Pro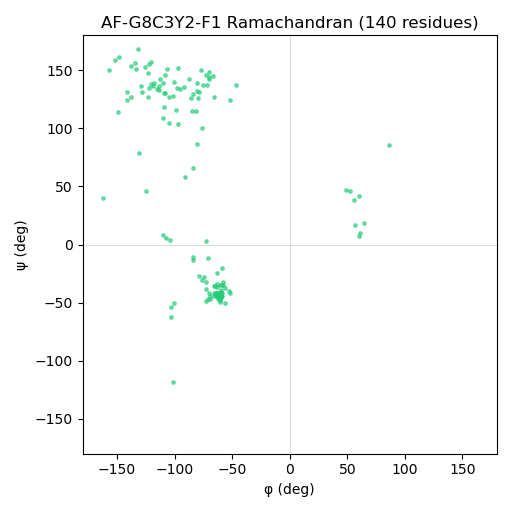tein AF-G8C3Y2-F1 (afdb_monomer)

Radius of gyration: 18.45 Å; Cα contacts (8 Å, |Δi|>4): 216; chains: 1; bounding box: 42×30×57 Å

Mean predicted aligned error: 7.84 Å

Foldseek 3Di:
DDDDDPDDFPWFQDWQPPVPLQWDFDDKDKWFWPDDPVVVVCSNVSVWDQPPWFWDDDPLWIWIPDTSNDIITTHDDSVVSVVLVCCCVPVVWTKGWTTWHDDPNTIMIMITRTDGDPVSVVVVVVVVVVVVVVVVVVVVVD

Organism: NCBI:txid1116213

Solvent-accessible surface area (backbone atoms only — not comparable to full-atom values): 8177 Å² total; per-residue (Å²): 140,88,81,88,82,81,71,80,63,87,39,78,71,52,64,26,63,78,58,47,66,45,34,46,76,77,47,78,46,75,27,39,57,63,68,60,74,76,56,51,56,41,56,74,69,59,75,64,57,52,76,76,34,38,48,47,79,56,96,90,39,43,32,40,34,50,52,78,91,41,76,32,48,48,48,66,56,71,70,57,46,52,52,53,52,49,46,30,67,76,71,65,38,45,45,35,57,42,43,33,29,36,53,95,95,38,61,32,36,31,37,29,40,26,41,82,34,72,63,50,55,53,52,52,52,52,52,50,54,56,50,52,54,53,49,53,60,57,61,80,75,111

InterPro domains:
  IPR000037 SsrA-binding protein [PF01668] (14-135)
  IPR000037 SsrA-binding protein [PTHR30308] (13-135)
  IPR023620 Small protein B [G3DSA:2.40.280.10] (10-119)
  IPR023620 Small protein B [SSF74982] (11-122)

Nearest PDB structures (foldseek):
  2ob7-assembly1_B  TM=9.632E-01  e=8.580E-09  Thermus thermophilus
  7ljp-assembly2_B  TM=9.524E-01  e=1.203E-08  Thermotoga maritima MSB8
  1p6v-assembly2_C  TM=9.194E-01  e=3.510E-08  Aquifex aeolicus
  7ljp-assembly3_C  TM=8.460E-01  e=2.503E-08  Thermotoga maritima MSB8
  5zey-assembly1_C  TM=8.490E-01  e=1.799E-07  Mycolicibacterium smegmatis MC2 155

Secondary structure (DSSP, 8-state):
------PPPSEEEEE-HHHHTTEEEEEEEEEEE---HHHHHHHHTT----TT-EEEEETTEEEEESSSSS-EEEE--HHHHHHHHHHHHHH--EEEEEEEEEETTEEEEEEEEEEE-HHHHHHHHHHHHHHHHHHHHHHTT-

Sequence (142 aa):
MNLSNVRVPEWFIQGNKRKLYKYSIHHSYVAGLALPPLAAGKILKKSLSLNNGYVNSTDQELFLNNFLDKKLKLLLNRREINQIIELSKREKYVILPGNVFLKNRRIKVEIHLCKYNKNSDKEKQKYRRSKEKRKACNEDFS

Structure (mmCIF, N/CA/C/O backbone):
data_AF-G8C3Y2-F1
#
_entry.id   AF-G8C3Y2-F1
#
loop_
_atom_site.group_PDB
_atom_site.id
_atom_site.type_symbol
_atom_site.label_atom_id
_atom_site.label_alt_id
_atom_site.label_comp_id
_atom_site.label_asym_id
_atom_site.label_entity_id
_atom_site.label_seq_id
_atom_site.pdbx_PDB_ins_code
_atom_site.Cartn_x
_atom_site.Cartn_y
_atom_site.Cartn_z
_atom_site.occupancy
_atom_site.B_iso_or_equiv
_atom_site.auth_seq_id
_atom_site.auth_comp_id
_atom_site.auth_asym_id
_atom_site.auth_atom_id
_atom_site.pdbx_PDB_model_num
ATOM 1 N N . MET A 1 1 ? -14.192 -14.963 5.803 1.00 35.47 1 MET A N 1
ATOM 2 C CA . MET A 1 1 ? -12.859 -15.273 6.364 1.00 35.47 1 MET A CA 1
ATOM 3 C C . MET A 1 1 ? -11.915 -15.542 5.203 1.00 35.47 1 MET A C 1
ATOM 5 O O . MET A 1 1 ? -12.088 -16.552 4.550 1.00 35.47 1 MET A O 1
ATOM 9 N N . ASN A 1 2 ? -10.987 -14.631 4.902 1.00 29.00 2 ASN A N 1
ATOM 10 C CA . ASN A 1 2 ? -9.930 -14.846 3.905 1.00 29.00 2 ASN A CA 1
ATOM 11 C C . ASN A 1 2 ? -8.594 -14.458 4.543 1.00 29.00 2 ASN A C 1
ATOM 13 O O . ASN A 1 2 ? -8.079 -13.360 4.356 1.00 29.00 2 ASN A O 1
ATOM 17 N N . LEU A 1 3 ? -8.076 -15.361 5.369 1.00 47.03 3 LEU A N 1
ATOM 18 C CA . LEU A 1 3 ? -6.670 -15.393 5.744 1.00 47.03 3 LEU A CA 1
ATOM 19 C C . LEU A 1 3 ? -6.022 -16.487 4.892 1.00 47.03 3 LEU A C 1
ATOM 21 O O . LEU A 1 3 ? -6.617 -17.543 4.711 1.00 47.03 3 LEU A O 1
ATOM 25 N N . SER A 1 4 ? -4.807 -16.214 4.411 1.00 43.19 4 SER A N 1
ATOM 26 C CA . SER A 1 4 ? -3.914 -17.077 3.616 1.00 43.19 4 SER A CA 1
ATOM 27 C C . SER A 1 4 ? -4.102 -17.085 2.087 1.00 43.19 4 SER A C 1
ATOM 29 O O . SER A 1 4 ? -4.721 -17.967 1.514 1.00 43.19 4 SER A O 1
ATOM 31 N N . ASN A 1 5 ? -3.456 -16.133 1.398 1.00 39.84 5 ASN A N 1
ATOM 32 C CA . ASN A 1 5 ? -2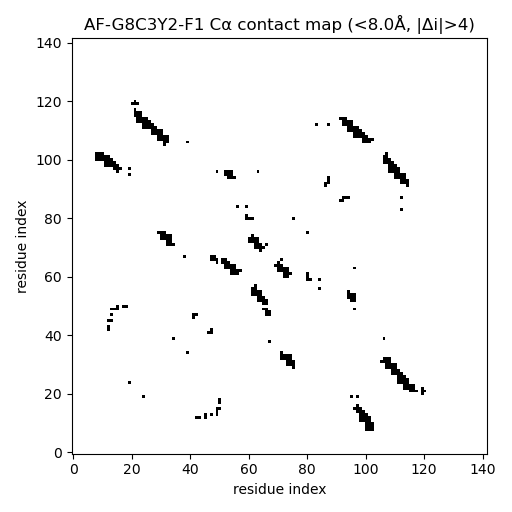.505 -16.496 0.329 1.00 39.84 5 ASN A CA 1
ATOM 33 C C . ASN A 1 5 ? -1.543 -15.350 -0.047 1.00 39.84 5 ASN A C 1
ATOM 35 O O . ASN A 1 5 ? -1.242 -15.126 -1.222 1.00 39.84 5 ASN A O 1
ATOM 39 N N . VAL A 1 6 ? -1.039 -14.590 0.930 1.00 50.44 6 VAL A N 1
ATOM 40 C CA . VAL A 1 6 ? 0.111 -13.717 0.656 1.00 50.44 6 VAL A CA 1
ATOM 41 C C . VAL A 1 6 ? 1.347 -14.607 0.723 1.00 50.44 6 VAL A C 1
ATOM 43 O O . VAL A 1 6 ? 1.942 -14.775 1.783 1.00 50.44 6 VAL A O 1
ATOM 46 N N . ARG A 1 7 ? 1.693 -15.257 -0.399 1.00 52.00 7 ARG A N 1
ATOM 47 C CA . ARG A 1 7 ? 3.001 -15.916 -0.530 1.00 52.00 7 ARG A CA 1
ATOM 48 C C . ARG A 1 7 ? 4.066 -14.883 -0.171 1.00 52.00 7 ARG A C 1
ATOM 50 O O . ARG A 1 7 ? 4.083 -13.805 -0.769 1.00 52.00 7 ARG A O 1
ATOM 57 N N . VAL A 1 8 ? 4.916 -15.219 0.795 1.00 52.12 8 VAL A N 1
ATOM 58 C CA . VAL A 1 8 ? 6.091 -14.425 1.164 1.00 52.12 8 VAL A CA 1
ATOM 59 C C . VAL A 1 8 ? 6.871 -14.012 -0.093 1.00 52.12 8 VAL A C 1
ATOM 61 O O . VAL A 1 8 ? 7.003 -14.815 -1.022 1.00 52.12 8 VAL A O 1
ATOM 64 N N . PRO A 1 9 ? 7.334 -12.757 -0.182 1.00 60.50 9 PRO A N 1
ATOM 65 C CA . PRO A 1 9 ? 8.020 -12.283 -1.374 1.00 60.50 9 PRO A CA 1
ATOM 66 C C . PRO A 1 9 ? 9.433 -12.867 -1.495 1.00 60.50 9 PRO A C 1
ATOM 68 O O . PRO A 1 9 ? 10.125 -13.012 -0.493 1.00 60.50 9 PRO A O 1
ATOM 71 N N . GLU A 1 10 ? 9.882 -13.119 -2.730 1.00 67.88 10 GLU A N 1
ATOM 72 C CA . GLU A 1 10 ? 11.239 -13.610 -3.042 1.00 67.88 10 GLU A CA 1
ATOM 73 C C . GLU A 1 10 ? 12.338 -12.675 -2.517 1.00 67.88 10 GLU A C 1
ATOM 75 O O . GLU A 1 10 ? 13.415 -13.129 -2.143 1.00 67.88 10 GLU A O 1
ATOM 80 N N . TRP A 1 11 ? 12.074 -11.363 -2.469 1.00 80.44 11 TRP A N 1
ATOM 81 C CA . TRP A 1 11 ? 13.006 -10.389 -1.908 1.00 80.44 11 TRP A CA 1
ATOM 82 C C . TRP A 1 11 ? 12.276 -9.193 -1.289 1.00 80.44 11 TRP A C 1
ATOM 84 O O . TRP A 1 11 ? 11.649 -8.386 -1.985 1.00 80.44 11 TRP A O 1
ATOM 94 N N . PHE A 1 12 ? 12.383 -9.045 0.032 1.00 85.69 12 PHE A N 1
ATOM 95 C CA . PHE A 1 12 ? 11.847 -7.904 0.776 1.00 85.69 12 PHE A CA 1
ATOM 96 C C . PHE A 1 12 ? 12.786 -6.691 0.690 1.00 85.69 12 PHE A C 1
ATOM 98 O O . PHE A 1 12 ? 13.991 -6.806 0.915 1.00 85.69 12 PHE A O 1
ATOM 105 N N . ILE A 1 13 ? 12.235 -5.510 0.386 1.00 85.88 13 ILE A N 1
ATOM 106 C CA . ILE A 1 13 ? 13.022 -4.277 0.240 1.00 85.88 13 ILE A CA 1
ATOM 107 C C . ILE A 1 13 ? 12.858 -3.395 1.477 1.00 85.88 13 ILE A C 1
ATOM 109 O O . ILE A 1 13 ? 13.836 -3.132 2.173 1.00 85.88 13 ILE A O 1
ATOM 113 N N . GLN A 1 14 ? 11.630 -2.941 1.741 1.00 86.31 14 GLN A N 1
ATOM 114 C CA . GLN A 1 14 ? 11.313 -1.990 2.806 1.00 86.31 14 GLN A CA 1
ATOM 115 C C . GLN A 1 14 ? 9.836 -2.118 3.195 1.00 86.31 14 GLN A C 1
ATOM 117 O O . GLN A 1 14 ? 8.999 -2.431 2.354 1.00 86.31 14 GLN A O 1
ATOM 122 N N . GLY A 1 15 ? 9.491 -1.834 4.453 1.00 84.19 15 GLY A N 1
ATOM 123 C CA . GLY A 1 15 ? 8.105 -1.879 4.927 1.00 84.19 15 GLY A CA 1
ATOM 124 C C . GLY A 1 15 ? 7.747 -0.712 5.838 1.00 84.19 15 GLY A C 1
ATOM 125 O O . GLY A 1 15 ? 8.606 -0.141 6.515 1.00 84.19 15 GLY A O 1
ATOM 126 N N . ASN A 1 16 ? 6.462 -0.360 5.870 1.00 82.75 16 ASN A N 1
ATOM 127 C CA . ASN A 1 16 ? 5.933 0.762 6.645 1.00 82.75 16 ASN A CA 1
ATOM 128 C C . ASN A 1 16 ? 5.477 0.362 8.059 1.00 82.75 16 ASN A C 1
ATOM 130 O O . ASN A 1 16 ? 4.321 0.548 8.440 1.00 82.75 16 ASN A O 1
ATOM 134 N N . LYS A 1 17 ? 6.383 -0.198 8.867 1.00 74.19 17 LYS A N 1
ATOM 135 C CA . LYS A 1 17 ? 6.017 -0.739 10.190 1.00 74.19 17 LYS A CA 1
ATOM 136 C C . LYS A 1 17 ? 5.410 0.338 11.105 1.00 74.19 17 LYS A C 1
ATOM 138 O O . LYS A 1 17 ? 4.363 0.129 11.703 1.00 74.19 17 LYS A O 1
ATOM 143 N N . ARG A 1 18 ? 6.016 1.533 11.161 1.00 75.38 18 ARG A N 1
ATOM 144 C CA . ARG A 1 18 ? 5.649 2.606 12.109 1.00 75.38 18 ARG A CA 1
ATOM 145 C C . ARG A 1 18 ? 4.212 3.105 11.971 1.00 75.38 18 ARG A C 1
ATOM 147 O O . ARG A 1 18 ? 3.539 3.256 12.992 1.00 75.38 18 ARG A O 1
ATOM 154 N N . LYS A 1 19 ? 3.758 3.403 10.747 1.00 74.00 19 LYS A N 1
ATOM 155 C CA . LYS A 1 19 ? 2.379 3.862 10.532 1.00 74.00 19 LYS A CA 1
ATOM 156 C C . LYS A 1 19 ? 1.395 2.733 10.789 1.00 74.00 19 LYS A C 1
ATOM 158 O O . LYS A 1 19 ? 0.422 2.972 11.491 1.00 74.00 19 LYS A O 1
ATOM 163 N N . LEU A 1 20 ? 1.673 1.524 10.299 1.00 78.19 20 LEU A N 1
ATOM 164 C CA . LEU A 1 20 ? 0.746 0.396 10.403 1.00 78.19 20 LEU A CA 1
ATOM 165 C C . LEU A 1 20 ? 0.384 0.044 11.850 1.00 78.19 20 LEU A C 1
ATOM 167 O O . LEU A 1 20 ? -0.777 -0.232 12.105 1.00 78.19 20 LEU A O 1
ATOM 171 N N . TYR A 1 21 ? 1.295 0.179 12.821 1.00 80.38 21 TYR A N 1
ATOM 172 C CA . TYR A 1 21 ? 0.965 -0.063 14.239 1.00 80.38 21 TYR A CA 1
ATOM 173 C C . TYR A 1 21 ? -0.158 0.823 14.805 1.00 80.38 21 TYR A C 1
ATOM 175 O O . TYR A 1 21 ? -0.703 0.508 15.857 1.00 80.38 21 TYR A O 1
ATOM 183 N N . LYS A 1 22 ? -0.465 1.969 14.182 1.00 82.81 22 LYS A N 1
ATOM 184 C CA . LYS A 1 22 ? -1.553 2.861 14.625 1.00 82.81 22 LYS A CA 1
ATOM 185 C C . LYS A 1 22 ? -2.925 2.448 14.086 1.00 82.81 22 LYS A C 1
ATOM 187 O O . LYS A 1 22 ? -3.941 2.978 14.532 1.00 82.81 22 LYS A O 1
ATOM 192 N N . TYR A 1 23 ? -2.965 1.556 13.103 1.00 87.94 23 TYR A N 1
ATOM 193 C CA . TYR A 1 23 ? -4.181 1.209 12.384 1.00 87.94 23 TYR A CA 1
ATOM 194 C C . TYR A 1 23 ? -4.448 -0.293 12.472 1.00 87.94 23 TYR A C 1
ATOM 196 O O . TYR A 1 23 ? -3.526 -1.102 12.504 1.00 87.94 23 TYR A O 1
ATOM 204 N N . SER A 1 24 ? -5.721 -0.675 12.487 1.00 88.88 24 SER A N 1
ATOM 205 C CA . SER A 1 24 ? -6.125 -2.050 12.219 1.00 88.88 24 SER A CA 1
ATOM 206 C C . SER A 1 24 ? -6.228 -2.257 10.709 1.00 88.88 24 SER A C 1
ATOM 208 O O . SER A 1 24 ? -6.855 -1.465 10.002 1.00 88.88 24 SER A O 1
ATOM 210 N N . ILE A 1 25 ? -5.590 -3.317 10.216 1.00 90.00 25 ILE A N 1
ATOM 211 C CA . ILE A 1 25 ? -5.632 -3.712 8.806 1.00 90.00 25 ILE A CA 1
ATOM 212 C C . ILE A 1 25 ? -6.874 -4.578 8.596 1.00 90.00 25 ILE A C 1
ATOM 214 O O . ILE A 1 25 ? -7.058 -5.565 9.304 1.00 90.00 25 ILE A O 1
ATOM 218 N N . HIS A 1 26 ? -7.714 -4.211 7.630 1.00 90.69 26 HIS A N 1
ATOM 219 C CA . HIS A 1 26 ? -8.919 -4.965 7.287 1.00 90.69 26 HIS A CA 1
ATOM 220 C C . HIS A 1 26 ? -8.716 -5.833 6.039 1.00 90.69 26 HIS A C 1
ATOM 222 O O . HIS A 1 26 ? -8.970 -7.032 6.074 1.00 90.69 26 HIS A O 1
ATOM 228 N N . HIS A 1 27 ? -8.202 -5.236 4.960 1.00 90.00 27 HIS A N 1
ATOM 229 C CA . HIS A 1 27 ? -7.894 -5.930 3.709 1.00 90.00 27 HIS A CA 1
ATOM 230 C C . HIS A 1 27 ? -6.508 -5.543 3.202 1.00 90.00 27 HIS A C 1
ATOM 232 O O . HIS A 1 27 ? -6.055 -4.416 3.421 1.00 90.00 27 HIS A O 1
ATOM 238 N N . SER A 1 28 ? -5.872 -6.469 2.488 1.00 91.75 28 SER A N 1
ATOM 239 C CA . SER A 1 28 ? -4.543 -6.302 1.902 1.00 91.75 28 SER A CA 1
ATOM 240 C C . SER A 1 28 ? -4.581 -6.667 0.423 1.00 91.75 28 SER A C 1
ATOM 242 O O . SER A 1 28 ? -5.077 -7.732 0.066 1.00 91.75 28 SER A O 1
ATOM 244 N N . TYR A 1 29 ? -4.024 -5.803 -0.419 1.00 93.50 29 TYR A N 1
ATOM 245 C CA . TYR A 1 29 ? -3.945 -5.978 -1.868 1.00 93.50 29 TYR A CA 1
ATOM 246 C C . TYR A 1 29 ? -2.499 -5.840 -2.334 1.00 93.50 29 TYR A C 1
ATOM 248 O O . TYR A 1 29 ? -1.707 -5.133 -1.713 1.00 93.50 29 TYR A O 1
ATOM 256 N N . VAL A 1 30 ? -2.153 -6.486 -3.446 1.00 92.56 30 VAL A N 1
ATOM 257 C CA . VAL A 1 30 ? -0.827 -6.367 -4.061 1.00 92.56 30 VAL A CA 1
ATOM 258 C C . VAL A 1 30 ? -0.948 -5.580 -5.354 1.00 92.56 30 VAL A C 1
ATOM 260 O O . VAL A 1 30 ? -1.579 -6.034 -6.303 1.00 92.56 30 VAL A O 1
ATOM 263 N N . ALA A 1 31 ? -0.279 -4.435 -5.413 1.00 93.56 31 ALA A N 1
ATOM 264 C CA . ALA A 1 31 ? -0.239 -3.584 -6.589 1.00 93.56 31 ALA A CA 1
ATOM 265 C C . ALA A 1 31 ? 1.134 -3.616 -7.264 1.00 93.56 31 ALA A C 1
ATOM 267 O O . ALA A 1 31 ? 2.181 -3.695 -6.611 1.00 93.56 31 ALA A O 1
ATOM 268 N N . GLY A 1 32 ? 1.137 -3.512 -8.591 1.00 93.56 32 GLY A N 1
ATOM 269 C CA . GLY A 1 32 ? 2.329 -3.125 -9.337 1.00 93.56 32 GLY A CA 1
ATOM 270 C C . GLY A 1 32 ? 2.567 -1.619 -9.231 1.00 93.56 32 GLY A C 1
ATOM 271 O O . GLY A 1 32 ? 1.618 -0.845 -9.119 1.00 93.56 32 GLY A O 1
ATOM 272 N N . LEU A 1 33 ? 3.827 -1.195 -9.291 1.00 91.88 33 LEU A N 1
ATOM 273 C CA . LEU A 1 33 ? 4.176 0.221 -9.392 1.00 91.88 33 LEU A CA 1
ATOM 274 C C . LEU A 1 33 ? 4.535 0.568 -10.837 1.00 91.88 33 LEU A C 1
ATOM 276 O O . LEU A 1 33 ? 5.407 -0.068 -11.431 1.00 91.88 33 LEU A O 1
ATOM 280 N N . ALA A 1 34 ? 3.903 1.605 -11.384 1.00 91.62 34 ALA A N 1
ATOM 281 C CA . ALA A 1 34 ? 4.350 2.218 -12.628 1.00 91.62 34 ALA A CA 1
ATOM 282 C C . ALA A 1 34 ? 5.589 3.077 -12.332 1.00 91.62 34 ALA A C 1
ATOM 284 O O . ALA A 1 34 ? 5.479 4.179 -11.791 1.00 91.62 34 ALA A O 1
ATOM 285 N N . LEU A 1 35 ? 6.776 2.541 -12.626 1.00 87.56 35 LEU A N 1
ATOM 286 C CA . LEU A 1 35 ? 8.055 3.173 -12.302 1.00 87.56 35 LEU A CA 1
ATOM 287 C C . LEU A 1 35 ? 8.815 3.581 -13.565 1.00 87.56 35 LEU A C 1
ATOM 289 O O . LEU A 1 35 ? 8.960 2.759 -14.471 1.00 87.56 35 LEU A O 1
ATOM 293 N N . PRO A 1 36 ? 9.400 4.789 -13.597 1.00 83.94 36 PRO A N 1
ATOM 294 C CA . PRO A 1 36 ? 10.459 5.088 -14.546 1.00 83.94 36 PRO A CA 1
ATOM 295 C C . PRO A 1 36 ? 11.745 4.320 -14.166 1.00 83.94 36 PRO A C 1
ATOM 297 O O . PRO A 1 36 ? 12.015 4.145 -12.970 1.00 83.94 36 PRO A O 1
ATOM 300 N N . PRO A 1 37 ? 12.588 3.913 -15.136 1.00 79.69 37 PRO A N 1
ATOM 301 C CA . PRO A 1 37 ? 13.791 3.109 -14.879 1.00 79.69 37 PRO A CA 1
ATOM 302 C C . PRO A 1 37 ? 14.734 3.695 -13.815 1.00 79.69 37 PRO A C 1
ATOM 304 O O . PRO A 1 37 ? 15.212 2.979 -12.937 1.00 79.69 37 PRO A O 1
ATOM 307 N N . LEU A 1 38 ? 14.933 5.018 -13.818 1.00 81.62 38 LEU A N 1
ATOM 308 C CA . LEU A 1 38 ? 15.790 5.705 -12.846 1.00 81.62 38 LEU A CA 1
ATOM 309 C C . LEU A 1 38 ? 15.279 5.571 -11.397 1.00 81.62 38 LEU A C 1
ATOM 311 O O . LEU A 1 38 ? 16.069 5.466 -10.457 1.00 81.62 38 LEU A O 1
ATOM 315 N N . ALA A 1 39 ? 13.956 5.539 -11.200 1.00 84.12 39 ALA A N 1
ATOM 316 C CA . ALA A 1 39 ? 13.360 5.359 -9.878 1.00 84.12 39 ALA A CA 1
ATOM 317 C C . ALA A 1 39 ? 13.521 3.920 -9.366 1.00 84.12 39 ALA A C 1
ATOM 319 O O . ALA A 1 39 ? 13.702 3.722 -8.165 1.00 84.12 39 ALA A O 1
ATOM 320 N N . ALA A 1 40 ? 13.522 2.922 -10.257 1.00 84.62 40 ALA A N 1
ATOM 321 C CA . ALA A 1 40 ? 13.740 1.528 -9.874 1.00 84.62 40 ALA A CA 1
ATOM 322 C C . ALA A 1 40 ? 15.122 1.327 -9.227 1.00 84.62 40 ALA A C 1
ATOM 324 O O . ALA A 1 40 ? 15.226 0.682 -8.183 1.00 84.62 40 ALA A O 1
ATOM 325 N N . GLY A 1 41 ? 16.165 1.965 -9.772 1.00 84.19 41 GLY A N 1
ATOM 326 C CA . GLY A 1 41 ? 17.508 1.941 -9.184 1.00 84.19 41 GLY A CA 1
ATOM 327 C C . GLY A 1 41 ? 17.565 2.517 -7.762 1.00 84.19 41 GLY A C 1
ATOM 328 O O . GLY A 1 41 ? 18.238 1.952 -6.900 1.00 84.19 41 GLY A O 1
ATOM 329 N N . LYS A 1 42 ? 16.818 3.596 -7.476 1.00 84.62 42 LYS A N 1
ATOM 330 C CA . LYS A 1 42 ? 16.732 4.183 -6.122 1.00 84.62 42 LYS A CA 1
ATOM 331 C C . LYS A 1 42 ? 16.104 3.222 -5.108 1.00 84.62 42 LYS A C 1
ATOM 333 O O . LYS A 1 42 ? 16.616 3.092 -3.998 1.00 84.62 42 LYS A O 1
ATOM 338 N N . ILE A 1 43 ? 15.028 2.530 -5.496 1.00 85.75 43 ILE A N 1
ATOM 339 C CA . ILE A 1 43 ? 14.339 1.556 -4.632 1.00 85.75 43 ILE A CA 1
ATOM 340 C C . ILE A 1 43 ? 15.265 0.378 -4.309 1.00 85.75 43 ILE A C 1
ATOM 342 O O . ILE A 1 43 ? 15.355 -0.032 -3.153 1.00 85.75 43 ILE A O 1
ATOM 346 N N . LEU A 1 44 ? 15.990 -0.136 -5.308 1.00 82.62 44 LEU A N 1
ATOM 347 C CA . LEU A 1 44 ? 16.924 -1.252 -5.122 1.00 82.62 44 LEU A CA 1
ATOM 348 C C . LEU A 1 44 ? 18.096 -0.886 -4.201 1.00 82.62 44 LEU A C 1
ATOM 350 O O . LEU A 1 44 ? 18.500 -1.703 -3.378 1.00 82.62 44 LEU A O 1
ATOM 354 N N . LYS A 1 45 ? 18.578 0.361 -4.262 1.00 84.19 45 LYS A N 1
ATOM 355 C CA . LYS A 1 45 ? 19.588 0.901 -3.335 1.00 84.19 45 LYS A CA 1
ATOM 356 C C . LYS A 1 45 ? 19.051 1.175 -1.916 1.00 84.19 45 LYS A C 1
ATOM 358 O O . LYS A 1 45 ? 19.790 1.698 -1.090 1.00 84.19 45 LYS A O 1
ATOM 363 N N . LYS A 1 46 ? 17.781 0.851 -1.621 1.00 73.62 46 LYS A N 1
ATOM 364 C CA . LYS A 1 46 ? 17.106 1.016 -0.313 1.00 73.62 46 LYS A CA 1
ATOM 365 C C . LYS A 1 46 ? 17.102 2.443 0.265 1.00 73.62 46 LYS A C 1
ATOM 367 O O . LYS A 1 46 ? 16.794 2.625 1.439 1.00 73.62 46 LYS A O 1
ATOM 372 N N . SER A 1 47 ? 17.368 3.471 -0.540 1.00 71.56 47 SER A N 1
ATOM 373 C CA . SER A 1 47 ? 17.319 4.874 -0.099 1.00 71.56 47 SER A CA 1
ATOM 374 C C . SER A 1 47 ? 15.885 5.412 -0.171 1.00 71.56 47 SER A C 1
ATOM 376 O O . SER A 1 47 ? 15.547 6.228 -1.027 1.00 71.56 47 SER A O 1
ATOM 378 N N . LEU A 1 48 ? 14.990 4.857 0.653 1.00 74.75 48 LEU A N 1
ATOM 379 C CA . LEU A 1 48 ? 13.551 5.074 0.522 1.00 74.75 48 LEU A CA 1
ATOM 380 C C . LEU A 1 48 ? 12.850 5.211 1.872 1.00 74.75 48 LEU A C 1
ATOM 382 O O . LEU A 1 48 ? 12.984 4.359 2.749 1.00 74.75 48 LEU A O 1
ATOM 386 N N . SER A 1 49 ? 12.020 6.245 2.000 1.00 75.81 49 SER A N 1
ATOM 387 C CA . SER A 1 49 ? 11.217 6.493 3.197 1.00 75.81 49 SER A CA 1
ATOM 388 C C . SER A 1 49 ? 9.733 6.245 2.932 1.00 75.81 49 SER A C 1
ATOM 390 O O . SER A 1 49 ? 9.062 7.036 2.286 1.00 75.81 49 SER A O 1
ATOM 392 N N . LEU A 1 50 ? 9.185 5.166 3.501 1.00 75.50 50 LEU A N 1
ATOM 393 C CA . LEU A 1 50 ? 7.746 4.849 3.444 1.00 75.50 50 LEU A CA 1
ATOM 394 C C . LEU A 1 50 ? 6.910 5.554 4.521 1.00 75.50 50 LEU A C 1
ATOM 396 O O . LEU A 1 50 ? 5.679 5.518 4.478 1.00 75.50 50 LEU A O 1
ATOM 400 N N . ASN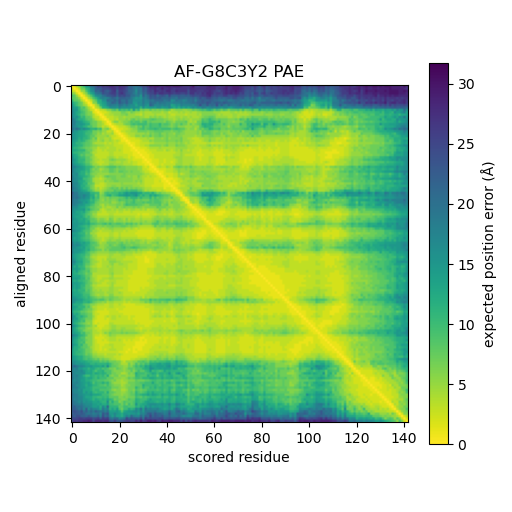 A 1 51 ? 7.567 6.184 5.499 1.00 77.38 51 ASN A N 1
ATOM 401 C CA . ASN A 1 51 ? 6.916 6.653 6.720 1.00 77.38 51 ASN A CA 1
ATOM 402 C C . ASN A 1 51 ? 5.774 7.630 6.451 1.00 77.38 51 ASN A C 1
ATOM 404 O O . ASN A 1 51 ? 4.779 7.576 7.160 1.00 77.38 51 ASN A O 1
ATOM 408 N N . ASN A 1 52 ? 5.866 8.478 5.425 1.00 83.44 52 ASN A N 1
ATOM 409 C CA . ASN A 1 52 ? 4.853 9.495 5.145 1.00 83.44 52 ASN A CA 1
ATOM 410 C C . ASN A 1 52 ? 3.996 9.176 3.911 1.00 83.44 52 ASN A C 1
ATOM 412 O O . ASN A 1 52 ? 3.100 9.954 3.592 1.00 83.44 52 ASN A O 1
ATOM 416 N N . GLY A 1 53 ? 4.176 8.000 3.304 1.00 87.44 53 GLY A N 1
ATOM 417 C CA . GLY A 1 53 ? 3.401 7.564 2.146 1.00 87.44 53 GLY A CA 1
ATOM 418 C C . GLY A 1 53 ? 1.924 7.331 2.465 1.00 87.44 53 GLY A C 1
ATOM 419 O O . GLY A 1 53 ? 1.575 6.897 3.571 1.00 87.44 53 GLY A O 1
ATOM 420 N N . TYR A 1 54 ? 1.064 7.643 1.500 1.00 90.75 54 TYR A N 1
ATOM 421 C CA . TYR A 1 54 ? -0.377 7.381 1.523 1.00 90.75 54 TYR A CA 1
ATOM 422 C C . TYR A 1 54 ? -0.892 7.209 0.093 1.00 90.75 54 TYR A C 1
ATOM 424 O O . TYR A 1 54 ? -0.240 7.647 -0.858 1.00 90.75 54 TYR A O 1
ATOM 432 N N . VAL A 1 55 ? -2.038 6.547 -0.057 1.00 93.25 55 VAL A N 1
ATOM 433 C CA . VAL A 1 55 ? -2.640 6.293 -1.368 1.00 93.25 55 VAL A CA 1
ATOM 434 C C . VAL A 1 55 ? -3.893 7.140 -1.532 1.00 93.25 55 VAL A C 1
ATOM 436 O O . VAL A 1 55 ? -4.763 7.136 -0.664 1.00 93.25 55 VAL A O 1
ATOM 439 N N . ASN A 1 56 ? -3.984 7.835 -2.663 1.00 92.75 56 ASN A N 1
ATOM 440 C CA . ASN A 1 56 ? -5.164 8.591 -3.064 1.00 92.75 56 ASN A CA 1
ATOM 441 C C . ASN A 1 56 ? -5.906 7.884 -4.190 1.00 92.75 56 ASN A C 1
ATOM 443 O O . ASN A 1 56 ? -5.287 7.209 -5.013 1.00 92.75 56 ASN A O 1
ATOM 447 N N . SER A 1 57 ? -7.220 8.103 -4.240 1.00 92.50 57 SER A N 1
ATOM 448 C CA . SER A 1 57 ? -8.047 7.738 -5.385 1.00 92.50 57 SER A CA 1
ATOM 449 C C . SER A 1 57 ? -8.414 8.984 -6.190 1.00 92.50 57 SER A C 1
ATOM 451 O O . SER A 1 57 ? -8.920 9.957 -5.632 1.00 92.50 57 SER A O 1
ATOM 453 N N . THR A 1 58 ? -8.138 8.960 -7.491 1.00 90.94 58 THR A N 1
ATOM 454 C CA . THR A 1 58 ? -8.498 10.015 -8.452 1.00 90.94 58 THR A CA 1
ATOM 455 C C . THR A 1 58 ? -8.998 9.322 -9.713 1.00 90.94 58 THR A C 1
ATOM 457 O O . THR A 1 58 ? -8.316 8.432 -10.203 1.00 90.94 58 THR A O 1
ATOM 460 N N . ASP A 1 59 ? -10.191 9.672 -10.198 1.00 86.75 59 ASP A N 1
ATOM 461 C CA . ASP A 1 59 ? -10.753 9.191 -11.474 1.00 86.75 59 ASP A CA 1
ATOM 462 C C . ASP A 1 59 ? -10.686 7.670 -11.695 1.00 86.75 59 ASP A C 1
ATOM 464 O O . ASP A 1 59 ? -10.297 7.188 -12.751 1.00 86.75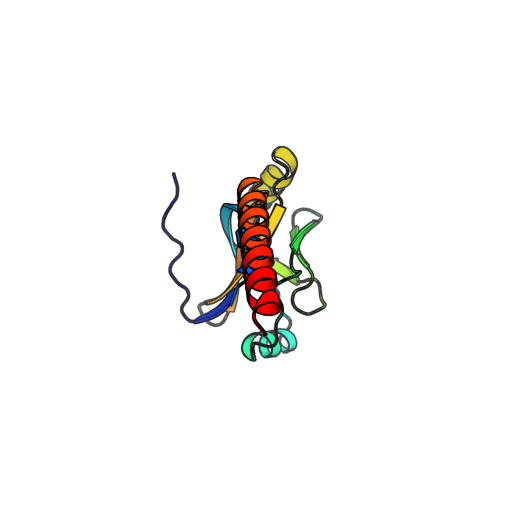 59 ASP A O 1
ATOM 468 N N . GLN A 1 60 ? -11.087 6.891 -10.682 1.00 88.69 60 GLN A N 1
ATOM 469 C CA . GLN A 1 60 ? -11.030 5.416 -10.691 1.00 88.69 60 GLN A CA 1
ATOM 470 C C . GLN A 1 60 ? -9.614 4.827 -10.765 1.00 88.69 60 GLN A C 1
ATOM 472 O O . GLN A 1 60 ? -9.443 3.648 -11.065 1.00 88.69 60 GLN A O 1
ATOM 477 N N . GLU A 1 61 ? -8.595 5.612 -10.438 1.00 92.94 61 GLU A N 1
ATOM 478 C CA . GLU A 1 61 ? -7.209 5.175 -10.358 1.00 92.94 61 GLU A CA 1
ATOM 479 C C . GLU A 1 61 ? -6.654 5.394 -8.954 1.00 92.94 61 GLU A C 1
ATOM 481 O O . GLU A 1 61 ? -7.147 6.222 -8.181 1.00 92.94 61 GLU A O 1
ATOM 486 N N . LEU A 1 62 ? -5.610 4.637 -8.614 1.00 94.12 62 LEU A N 1
ATOM 487 C CA . LEU A 1 62 ? -4.927 4.754 -7.333 1.00 94.12 62 LEU A CA 1
ATOM 488 C C . LEU A 1 62 ? -3.508 5.278 -7.531 1.00 94.12 62 LEU A C 1
ATOM 490 O O . LEU A 1 62 ? -2.743 4.770 -8.354 1.00 94.12 62 LEU A O 1
ATOM 494 N N . PHE A 1 63 ? -3.146 6.266 -6.719 1.00 94.31 63 PHE A N 1
ATOM 495 C CA . PHE A 1 63 ? -1.836 6.900 -6.744 1.00 94.31 63 PHE A CA 1
ATOM 496 C C . PHE A 1 63 ? -1.168 6.809 -5.381 1.00 94.31 63 PHE A C 1
ATOM 498 O O . PHE A 1 63 ? -1.732 7.225 -4.371 1.00 94.31 63 PHE A O 1
ATOM 505 N N . LEU A 1 64 ? 0.057 6.294 -5.359 1.00 92.50 64 LEU A N 1
ATOM 506 C CA . LEU A 1 64 ? 0.925 6.302 -4.195 1.00 92.50 64 LEU A CA 1
ATOM 507 C C . LEU A 1 64 ? 1.683 7.629 -4.134 1.00 92.50 64 LEU A C 1
ATOM 509 O O . LEU A 1 64 ? 2.524 7.920 -4.987 1.00 92.50 64 LEU A O 1
ATOM 513 N N . ASN A 1 65 ? 1.405 8.412 -3.099 1.00 91.06 65 ASN A N 1
ATOM 514 C CA . ASN A 1 65 ? 2.057 9.690 -2.854 1.00 91.06 65 ASN A CA 1
ATOM 515 C C . ASN A 1 65 ? 3.205 9.538 -1.858 1.00 91.06 65 ASN A C 1
ATOM 517 O O . ASN A 1 65 ? 3.157 8.698 -0.957 1.00 91.06 65 ASN A O 1
ATOM 521 N N . ASN A 1 66 ? 4.197 10.424 -1.988 1.00 85.81 66 ASN A N 1
ATOM 522 C CA . ASN A 1 66 ? 5.291 10.591 -1.032 1.00 85.81 66 ASN A CA 1
ATOM 523 C C . ASN A 1 66 ? 6.144 9.322 -0.831 1.00 85.81 66 ASN A C 1
ATOM 525 O O . ASN A 1 66 ? 6.478 8.953 0.294 1.00 85.81 66 ASN A O 1
ATOM 529 N N . PHE A 1 67 ? 6.433 8.625 -1.937 1.00 81.56 67 PHE A N 1
ATOM 530 C CA . PHE A 1 67 ? 7.275 7.427 -1.956 1.00 81.56 67 PHE A CA 1
ATOM 531 C C . PHE A 1 67 ? 8.683 7.725 -2.497 1.00 81.56 67 PHE A C 1
ATOM 533 O O . PHE A 1 67 ? 9.649 7.476 -1.793 1.00 81.56 67 PHE A O 1
ATOM 540 N N . LEU A 1 68 ? 8.810 8.317 -3.694 1.00 78.50 68 LEU A N 1
ATOM 541 C CA . LEU A 1 68 ? 10.089 8.779 -4.283 1.00 78.50 68 LEU A CA 1
ATOM 542 C C . LEU A 1 68 ? 10.032 10.263 -4.669 1.00 78.50 68 LEU A C 1
ATOM 544 O O . LEU A 1 68 ? 10.334 10.617 -5.809 1.00 78.50 68 LEU A O 1
ATOM 548 N N . ASP A 1 69 ? 9.522 11.108 -3.772 1.00 79.56 69 ASP A N 1
ATOM 549 C CA . ASP A 1 69 ? 9.292 12.549 -4.011 1.00 79.56 69 ASP A CA 1
ATOM 550 C C . ASP A 1 69 ? 8.319 12.850 -5.171 1.00 79.56 69 ASP A C 1
ATOM 552 O O . ASP A 1 69 ? 8.112 13.992 -5.572 1.00 79.56 69 ASP A O 1
ATOM 556 N N . LYS A 1 70 ? 7.689 11.804 -5.716 1.00 82.75 70 LYS A N 1
ATOM 557 C CA . LYS A 1 70 ? 6.748 11.837 -6.835 1.00 82.75 70 LYS A CA 1
ATOM 558 C C . LYS A 1 70 ? 5.528 10.982 -6.525 1.00 82.75 70 LYS A C 1
ATOM 560 O O . LYS A 1 70 ? 5.590 10.048 -5.719 1.00 82.75 70 LYS A O 1
ATOM 565 N N . LYS A 1 71 ? 4.424 11.306 -7.198 1.00 88.12 71 LYS A N 1
ATOM 566 C CA . LYS A 1 71 ? 3.217 10.477 -7.230 1.00 88.12 71 LYS A CA 1
ATOM 567 C C . LYS A 1 71 ? 3.435 9.338 -8.223 1.00 88.12 71 LYS A C 1
ATOM 569 O O . LYS A 1 71 ? 3.883 9.584 -9.340 1.00 88.12 71 LYS A O 1
ATOM 574 N N . LEU A 1 72 ? 3.136 8.108 -7.822 1.00 91.06 72 LEU A N 1
ATOM 575 C CA . LEU A 1 72 ? 3.256 6.928 -8.678 1.00 91.06 72 LEU A CA 1
ATOM 576 C C . LEU A 1 72 ? 1.900 6.271 -8.861 1.00 91.06 72 LEU A C 1
ATOM 578 O O . LEU A 1 72 ? 1.168 6.077 -7.894 1.00 91.06 72 LEU A O 1
ATOM 582 N N . LYS A 1 73 ? 1.590 5.881 -10.093 1.00 93.25 73 LYS A N 1
ATOM 583 C CA . LYS A 1 73 ? 0.367 5.141 -10.392 1.00 93.25 73 LYS A CA 1
ATOM 584 C C . LYS A 1 73 ? 0.495 3.688 -9.938 1.00 93.25 73 LYS A C 1
ATOM 586 O O . LYS A 1 73 ? 1.532 3.047 -10.144 1.00 93.25 73 LYS A O 1
ATOM 591 N N . LEU A 1 74 ? -0.567 3.184 -9.324 1.00 94.44 74 LEU A N 1
ATOM 592 C CA . LEU A 1 74 ? -0.691 1.799 -8.892 1.00 94.44 74 LEU A CA 1
ATOM 593 C C . LEU A 1 74 ? -1.433 0.990 -9.953 1.00 94.44 74 LEU A C 1
ATOM 595 O O . LEU A 1 74 ? -2.462 1.411 -10.476 1.00 94.44 74 LEU A O 1
ATOM 599 N N . LEU A 1 75 ? -0.890 -0.182 -10.261 1.00 94.31 75 LEU A N 1
ATOM 600 C CA . LEU A 1 75 ? -1.420 -1.105 -11.254 1.00 94.31 75 LEU A CA 1
ATOM 601 C C . LEU A 1 75 ? -2.095 -2.267 -10.522 1.00 94.31 75 LEU A C 1
ATOM 603 O O . LEU A 1 75 ? -1.416 -3.131 -9.960 1.00 94.31 75 LEU A O 1
ATOM 607 N N . LEU A 1 76 ? -3.425 -2.249 -10.514 1.00 94.50 76 LEU A N 1
ATOM 608 C CA . LEU A 1 76 ? -4.313 -3.244 -9.905 1.00 94.50 76 LEU A CA 1
ATOM 609 C C . LEU A 1 76 ? -5.396 -3.634 -10.910 1.00 94.50 76 LEU A C 1
ATOM 611 O O . LEU A 1 76 ? -5.573 -2.971 -11.936 1.00 94.50 76 LEU A O 1
ATOM 615 N N . ASN A 1 77 ? -6.143 -4.693 -10.612 1.00 94.50 77 ASN A N 1
ATOM 616 C CA . ASN A 1 77 ? -7.288 -5.044 -11.437 1.00 94.50 77 ASN A CA 1
ATOM 617 C C . ASN A 1 77 ? -8.416 -4.012 -11.251 1.00 94.50 77 ASN A C 1
ATOM 619 O O . ASN A 1 77 ? -8.668 -3.546 -10.140 1.00 94.50 77 ASN A O 1
ATOM 623 N N . ARG A 1 78 ? -9.156 -3.692 -12.319 1.00 92.69 78 ARG A N 1
ATOM 624 C CA . ARG A 1 78 ? -10.243 -2.698 -12.288 1.00 92.69 78 ARG A CA 1
ATOM 625 C C . ARG A 1 78 ? -11.306 -3.023 -11.233 1.00 92.6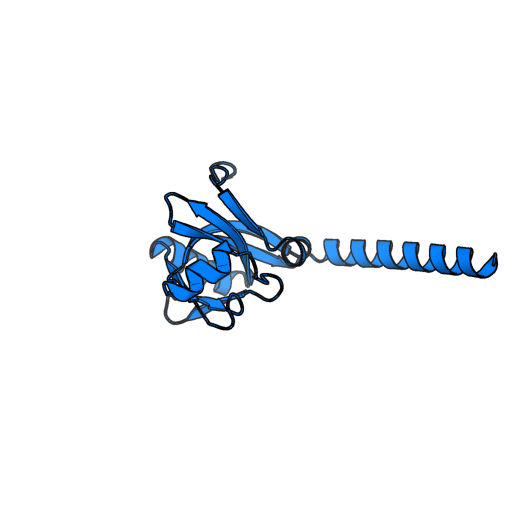9 78 ARG A C 1
ATOM 627 O O . ARG A 1 78 ? -11.803 -2.124 -10.564 1.00 92.69 78 ARG A O 1
ATOM 634 N N . ARG A 1 79 ? -11.614 -4.312 -11.046 1.00 93.38 79 ARG A N 1
ATOM 635 C CA . ARG A 1 79 ? -12.555 -4.776 -10.009 1.00 93.38 79 ARG A CA 1
ATOM 636 C C . ARG A 1 79 ? -12.054 -4.466 -8.595 1.00 93.38 79 ARG A C 1
ATOM 638 O O . ARG A 1 79 ? -12.822 -3.965 -7.783 1.00 93.38 79 ARG A O 1
ATOM 645 N N . GLU A 1 80 ? -10.771 -4.709 -8.328 1.00 93.62 80 GLU A N 1
ATOM 646 C CA . GLU A 1 80 ? -10.149 -4.427 -7.027 1.00 93.62 80 GLU A CA 1
ATOM 647 C C . GLU A 1 80 ? -10.113 -2.921 -6.754 1.00 93.62 80 GLU A C 1
ATOM 649 O O . GLU A 1 80 ? -10.424 -2.488 -5.648 1.00 93.62 80 GLU A O 1
ATOM 654 N N . ILE A 1 81 ? -9.790 -2.110 -7.768 1.00 94.06 81 ILE A N 1
ATOM 655 C CA . ILE A 1 81 ? -9.762 -0.648 -7.631 1.00 94.06 81 ILE A CA 1
ATOM 656 C C . ILE A 1 81 ? -11.148 -0.117 -7.251 1.00 94.06 81 ILE A C 1
ATOM 658 O O . ILE A 1 81 ? -11.264 0.650 -6.296 1.00 94.06 81 ILE A O 1
ATOM 662 N N . ASN A 1 82 ? -12.201 -0.569 -7.936 1.00 93.94 82 ASN A N 1
ATOM 663 C CA . ASN A 1 82 ? -13.571 -0.165 -7.621 1.00 93.94 82 ASN A CA 1
ATOM 664 C C . ASN A 1 82 ? -13.960 -0.550 -6.188 1.00 93.94 82 ASN A C 1
ATOM 666 O O . ASN A 1 82 ? -14.452 0.297 -5.446 1.00 93.94 82 ASN A O 1
ATOM 670 N N . GLN A 1 83 ? -13.653 -1.779 -5.761 1.00 92.62 83 GLN A N 1
ATOM 671 C CA . GLN A 1 83 ? -13.907 -2.233 -4.390 1.00 92.62 83 GLN A CA 1
ATOM 672 C C . GLN A 1 83 ? -13.173 -1.378 -3.351 1.00 92.62 83 GLN A C 1
ATOM 674 O O . GLN A 1 83 ? -13.769 -0.953 -2.364 1.00 92.62 83 GLN A O 1
ATOM 679 N N . ILE A 1 84 ? -11.892 -1.076 -3.575 1.00 93.31 84 ILE A N 1
ATOM 680 C CA . ILE A 1 84 ? -11.091 -0.226 -2.683 1.00 93.31 84 ILE A CA 1
ATOM 681 C C . ILE A 1 84 ? -11.704 1.176 -2.573 1.00 93.31 84 ILE A C 1
ATOM 683 O O . ILE A 1 84 ? -11.819 1.712 -1.469 1.00 93.31 84 ILE A O 1
ATOM 687 N N . ILE A 1 85 ? -12.108 1.765 -3.700 1.00 93.38 85 ILE A N 1
ATOM 688 C CA . ILE A 1 85 ? -12.706 3.104 -3.746 1.00 93.38 85 ILE A CA 1
ATOM 689 C 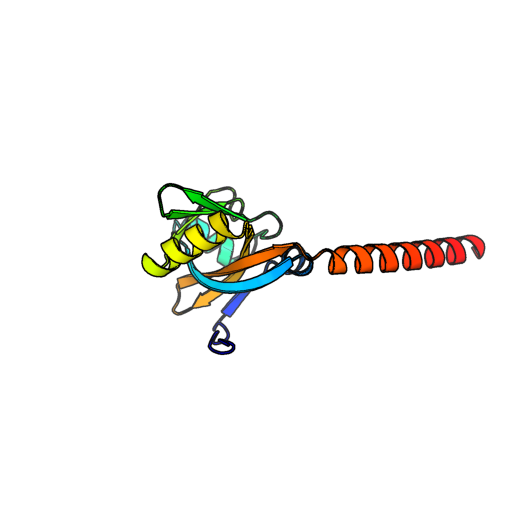C . ILE A 1 85 ? -14.060 3.118 -3.031 1.00 93.38 85 ILE A C 1
ATOM 691 O O . ILE A 1 85 ? -14.324 4.026 -2.243 1.00 93.38 85 ILE A O 1
ATOM 695 N N . GLU A 1 86 ? -14.908 2.120 -3.268 1.00 93.38 86 GLU A N 1
ATOM 696 C CA . GLU A 1 86 ? -16.208 1.999 -2.608 1.00 93.38 86 GLU A CA 1
ATOM 697 C C . GLU A 1 86 ? -16.064 1.827 -1.096 1.00 93.38 86 GLU A C 1
ATOM 699 O O . GLU A 1 86 ? -16.712 2.550 -0.340 1.00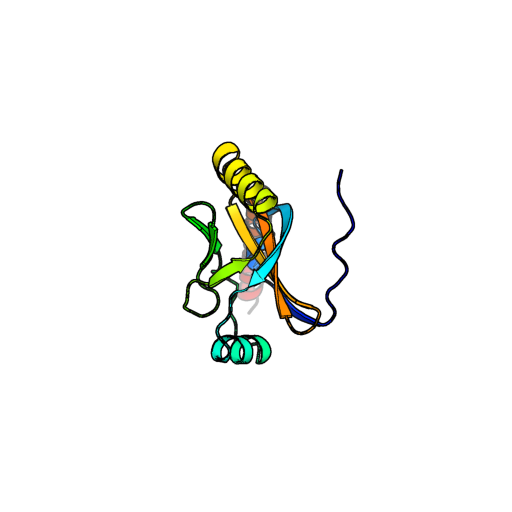 93.38 86 GLU A O 1
ATOM 704 N N . LEU A 1 87 ? -15.174 0.938 -0.647 1.00 92.25 87 LEU A N 1
ATOM 705 C CA . LEU A 1 87 ? -14.905 0.721 0.776 1.00 92.25 87 LEU A CA 1
ATOM 706 C C . LEU A 1 87 ? -14.329 1.978 1.436 1.00 92.25 87 LEU A C 1
ATOM 708 O O . LEU A 1 87 ? -14.747 2.350 2.533 1.00 92.25 87 LEU A O 1
ATOM 712 N N . SER A 1 88 ? -13.405 2.673 0.767 1.00 91.62 88 SER A N 1
ATOM 713 C CA . SER A 1 88 ? -12.847 3.927 1.283 1.00 91.62 88 SER A CA 1
ATOM 714 C C . SER A 1 88 ? -13.921 5.011 1.415 1.00 91.62 88 SER A C 1
ATOM 716 O O . SER A 1 88 ? -13.974 5.685 2.443 1.00 91.62 88 SER A O 1
ATOM 718 N N . LYS A 1 89 ? -14.833 5.133 0.439 1.00 90.88 89 LYS A N 1
ATOM 719 C CA . LYS A 1 89 ? -15.929 6.116 0.468 1.00 90.88 89 LYS A CA 1
ATOM 720 C C . LYS A 1 89 ? -17.009 5.780 1.501 1.00 90.88 89 LYS A C 1
ATOM 722 O O . LYS A 1 89 ? -17.420 6.668 2.243 1.00 90.88 89 LYS A O 1
ATOM 727 N N . ARG A 1 90 ? -17.469 4.524 1.560 1.00 92.06 90 ARG A N 1
ATOM 728 C CA . ARG A 1 90 ? -18.569 4.092 2.445 1.00 92.06 90 ARG A CA 1
ATOM 729 C C . ARG A 1 90 ? -18.148 4.041 3.910 1.00 92.06 90 ARG A C 1
ATOM 731 O O . ARG A 1 90 ? -18.834 4.580 4.771 1.00 92.06 90 ARG A O 1
ATOM 738 N N . GLU A 1 91 ? -17.013 3.409 4.193 1.00 86.19 91 GLU A N 1
ATOM 739 C CA . GLU A 1 91 ? -16.591 3.083 5.562 1.00 86.19 91 GLU A CA 1
ATOM 740 C C . GLU A 1 91 ? -15.477 4.001 6.088 1.00 86.19 91 GLU A C 1
ATOM 742 O O . GLU A 1 91 ? -15.002 3.827 7.214 1.00 86.19 91 GLU A O 1
ATOM 747 N N . LYS A 1 92 ? -15.078 5.011 5.299 1.00 88.25 92 LYS A N 1
ATOM 748 C CA . LYS A 1 92 ? -14.018 5.981 5.625 1.00 88.25 92 LYS A CA 1
ATOM 749 C C . LYS A 1 92 ? -12.684 5.312 5.968 1.00 88.25 92 LYS A C 1
ATOM 751 O O . LYS A 1 92 ? -11.959 5.757 6.861 1.00 88.25 92 LYS A O 1
ATOM 756 N N . TYR A 1 93 ? -12.348 4.234 5.260 1.00 92.31 93 TYR A N 1
ATOM 757 C CA . TYR A 1 93 ? -11.036 3.609 5.395 1.00 92.31 93 TYR A CA 1
ATOM 758 C C . TYR A 1 93 ? -9.931 4.485 4.815 1.00 92.31 93 TYR A C 1
ATOM 760 O O . TYR A 1 93 ? -10.076 5.088 3.749 1.00 92.31 93 TYR A O 1
ATOM 768 N N . VAL A 1 94 ? -8.789 4.473 5.501 1.00 91.88 94 VAL A N 1
ATOM 769 C CA . VAL A 1 94 ? -7.548 5.084 5.032 1.00 91.88 94 VAL A CA 1
ATOM 770 C C . VAL A 1 94 ? -6.743 4.031 4.288 1.00 91.88 94 VAL A C 1
ATOM 772 O O . VAL A 1 94 ? -6.593 2.905 4.758 1.00 91.88 94 VAL A O 1
ATOM 775 N N . ILE A 1 95 ? -6.193 4.407 3.141 1.00 92.81 95 ILE A N 1
ATOM 776 C CA . ILE A 1 95 ? -5.400 3.510 2.309 1.00 92.81 95 ILE A CA 1
ATOM 777 C C . ILE A 1 95 ? -3.916 3.777 2.580 1.00 92.81 95 ILE A C 1
ATOM 779 O O . ILE A 1 95 ? -3.408 4.873 2.319 1.00 92.81 95 ILE A O 1
ATOM 783 N N . LEU A 1 96 ? -3.212 2.783 3.121 1.00 92.06 96 LEU A N 1
ATOM 784 C CA . LEU A 1 96 ? -1.801 2.908 3.488 1.00 92.06 96 LEU A CA 1
ATOM 785 C C . LEU A 1 96 ? -0.923 1.936 2.695 1.00 92.06 96 LEU A C 1
ATOM 787 O O . LEU A 1 96 ? -1.290 0.771 2.542 1.00 92.06 96 LEU A O 1
ATOM 791 N N . PRO A 1 97 ? 0.264 2.374 2.237 1.00 92.25 97 PRO A N 1
ATOM 792 C CA . PRO A 1 97 ? 1.254 1.460 1.694 1.00 92.25 97 PRO A CA 1
ATOM 793 C C . PRO A 1 97 ? 1.876 0.626 2.819 1.00 92.25 97 PRO A C 1
ATOM 795 O O . PRO A 1 97 ? 2.216 1.150 3.888 1.00 92.25 97 PRO A O 1
ATOM 798 N N . GLY A 1 98 ? 2.030 -0.664 2.551 1.00 89.88 98 GLY A N 1
ATOM 799 C CA . GLY A 1 98 ? 2.647 -1.656 3.414 1.00 89.88 98 GLY A CA 1
ATOM 800 C C . GLY A 1 98 ? 4.071 -1.980 2.993 1.00 89.88 98 GLY A C 1
ATOM 801 O O . GLY A 1 98 ? 4.959 -1.125 3.041 1.00 89.88 98 GLY A O 1
ATOM 802 N N . ASN A 1 99 ? 4.297 -3.240 2.636 1.00 89.19 99 ASN A N 1
ATOM 803 C CA . ASN A 1 99 ? 5.609 -3.738 2.250 1.00 89.19 99 ASN A CA 1
ATOM 804 C C . ASN A 1 99 ? 5.874 -3.533 0.762 1.00 89.19 99 ASN A C 1
ATOM 806 O O . ASN A 1 99 ? 4.999 -3.716 -0.079 1.00 89.19 99 ASN A O 1
ATOM 810 N N . VAL A 1 100 ? 7.115 -3.196 0.439 1.00 89.81 100 VAL A N 1
ATOM 811 C CA . VAL A 1 100 ? 7.630 -3.115 -0.924 1.00 89.81 100 VAL A CA 1
ATOM 812 C C . VAL A 1 100 ? 8.577 -4.278 -1.127 1.00 89.81 100 VAL A C 1
ATOM 814 O O . VAL A 1 100 ? 9.480 -4.520 -0.317 1.00 89.81 100 VAL A O 1
ATOM 817 N N . PHE A 1 101 ? 8.372 -4.998 -2.217 1.00 90.19 101 PHE A N 1
ATOM 818 C CA . PHE A 1 101 ? 9.094 -6.225 -2.490 1.00 90.19 101 PHE A CA 1
ATOM 819 C C . PHE A 1 101 ? 9.288 -6.446 -3.984 1.00 90.19 101 PHE A C 1
ATOM 821 O O . PHE A 1 101 ? 8.600 -5.857 -4.821 1.00 90.19 101 PHE A O 1
ATOM 828 N N . LEU A 1 102 ? 10.237 -7.311 -4.321 1.00 89.50 102 LEU A N 1
ATOM 829 C CA . LEU A 1 102 ? 10.458 -7.761 -5.685 1.00 89.50 102 LEU A CA 1
ATOM 830 C C . LEU A 1 102 ? 9.767 -9.113 -5.892 1.00 89.50 102 LEU A C 1
ATOM 832 O O . LEU A 1 102 ? 9.868 -10.006 -5.053 1.00 89.50 102 LEU A O 1
ATOM 836 N N . LYS A 1 103 ? 9.064 -9.256 -7.016 1.00 88.12 103 LYS A N 1
ATOM 837 C CA . LYS A 1 103 ? 8.492 -10.527 -7.471 1.00 88.12 103 LYS A CA 1
ATOM 838 C C . LYS A 1 103 ? 8.635 -10.630 -8.980 1.00 88.12 103 LYS A C 1
ATOM 840 O O . LYS A 1 103 ? 8.171 -9.736 -9.691 1.00 88.12 103 LYS A O 1
ATOM 845 N N . ASN A 1 104 ? 9.262 -11.696 -9.475 1.00 87.56 104 ASN A N 1
ATOM 846 C CA . ASN A 1 104 ? 9.509 -11.903 -10.909 1.00 87.56 104 ASN A CA 1
ATOM 847 C C . ASN A 1 104 ? 10.196 -10.682 -11.559 1.00 87.56 104 ASN A C 1
ATOM 849 O O . ASN A 1 104 ? 9.749 -10.182 -12.595 1.00 87.56 104 ASN A O 1
ATOM 853 N N . ARG A 1 105 ? 11.234 -10.142 -10.901 1.00 85.56 105 ARG A N 1
ATOM 854 C CA . ARG A 1 105 ? 11.981 -8.933 -11.318 1.00 85.56 105 ARG A CA 1
ATOM 855 C C . ARG A 1 105 ? 11.154 -7.640 -11.417 1.00 85.56 105 ARG A C 1
ATOM 857 O O . ARG A 1 105 ? 11.651 -6.634 -11.912 1.00 85.56 105 ARG A O 1
ATOM 864 N N . ARG A 1 106 ? 9.908 -7.631 -10.934 1.00 88.44 106 ARG A N 1
ATOM 865 C CA . ARG A 1 106 ? 9.060 -6.434 -10.865 1.00 88.44 106 ARG A CA 1
ATOM 866 C C . ARG A 1 106 ? 8.876 -5.993 -9.424 1.00 88.44 106 ARG A C 1
ATOM 868 O O . ARG A 1 106 ? 8.667 -6.819 -8.537 1.00 88.44 106 ARG A O 1
ATOM 875 N N . ILE A 1 107 ? 8.934 -4.684 -9.207 1.00 90.88 107 ILE A N 1
ATOM 876 C CA . ILE A 1 107 ? 8.702 -4.089 -7.892 1.00 90.88 107 ILE A CA 1
ATOM 877 C C . ILE A 1 107 ? 7.193 -4.015 -7.668 1.00 90.88 107 ILE A C 1
ATOM 879 O O . ILE A 1 107 ? 6.446 -3.475 -8.488 1.00 90.88 107 ILE A O 1
ATOM 883 N N . LYS A 1 108 ? 6.758 -4.580 -6.548 1.00 91.94 108 LYS A N 1
ATOM 884 C CA . LYS A 1 108 ? 5.373 -4.588 -6.098 1.00 91.94 108 LYS A CA 1
ATOM 885 C C . LYS A 1 108 ? 5.274 -3.951 -4.723 1.00 91.94 108 LYS A C 1
ATOM 887 O O . LYS A 1 108 ? 6.244 -3.916 -3.964 1.00 91.94 108 LYS A O 1
ATOM 892 N N . VAL A 1 109 ? 4.089 -3.442 -4.423 1.00 91.62 109 VAL A N 1
ATOM 893 C CA . VAL A 1 109 ? 3.763 -2.842 -3.134 1.00 91.62 109 VAL A CA 1
ATOM 894 C C . VAL A 1 109 ? 2.477 -3.450 -2.598 1.00 91.62 109 VAL A C 1
ATOM 896 O O . VAL A 1 109 ? 1.508 -3.638 -3.334 1.00 91.62 109 VAL A O 1
ATOM 899 N N . GLU A 1 110 ? 2.473 -3.774 -1.313 1.00 92.06 110 GLU A N 1
ATOM 900 C CA . GLU A 1 110 ? 1.259 -4.122 -0.586 1.00 92.06 110 GLU A CA 1
ATOM 901 C C . GLU A 1 110 ? 0.522 -2.847 -0.196 1.00 92.06 110 GLU A C 1
ATOM 903 O O . GLU A 1 110 ? 1.127 -1.862 0.229 1.00 92.06 110 GLU A O 1
ATOM 908 N N . ILE A 1 111 ? -0.796 -2.868 -0.320 1.00 92.94 111 ILE A N 1
ATOM 909 C CA . ILE A 1 111 ? -1.674 -1.778 0.077 1.00 92.94 111 ILE A CA 1
ATOM 910 C C . ILE A 1 111 ? -2.665 -2.329 1.081 1.00 92.94 111 ILE A C 1
ATOM 912 O O . ILE A 1 111 ? -3.261 -3.382 0.861 1.00 92.94 111 ILE A O 1
ATOM 916 N N . HIS A 1 112 ? -2.865 -1.589 2.163 1.00 92.88 112 HIS A N 1
ATOM 917 C CA . HIS A 1 112 ? -3.770 -1.964 3.231 1.00 92.88 112 HIS A CA 1
ATOM 918 C C . HIS A 1 112 ? -4.928 -0.978 3.333 1.00 92.88 112 HIS A C 1
ATOM 920 O O . HIS A 1 112 ? -4.724 0.240 3.351 1.00 92.88 112 HIS A O 1
ATOM 926 N N . LEU A 1 113 ? -6.139 -1.521 3.442 1.00 93.31 113 LEU A N 1
ATOM 927 C CA . LEU A 1 113 ? -7.300 -0.787 3.929 1.00 93.31 113 LEU A CA 1
ATOM 928 C C . LEU A 1 113 ? -7.257 -0.787 5.451 1.00 93.31 113 LEU A C 1
ATOM 930 O O . LEU A 1 113 ? -7.345 -1.838 6.089 1.00 93.31 113 LEU A O 1
ATOM 934 N N . CYS A 1 114 ? -7.094 0.403 6.010 1.00 92.44 114 CYS A N 1
ATOM 935 C CA . CYS A 1 114 ? -6.773 0.612 7.407 1.00 92.44 114 CYS A CA 1
ATOM 936 C C . CYS A 1 114 ? -7.848 1.450 8.096 1.00 92.44 114 CYS A C 1
ATOM 938 O O . CYS A 1 114 ? -8.294 2.476 7.574 1.00 92.44 114 CYS A O 1
ATOM 940 N N . LYS A 1 115 ? -8.213 1.054 9.317 1.00 91.06 115 LYS A N 1
ATOM 941 C CA . LYS A 1 115 ? -9.035 1.858 10.228 1.00 91.06 115 LYS A CA 1
ATOM 942 C C . LYS A 1 115 ? -8.202 2.279 11.421 1.00 91.06 115 LYS A C 1
ATOM 944 O O . LYS A 1 115 ? -7.339 1.541 11.882 1.00 91.06 115 LYS A O 1
ATOM 949 N N . TYR A 1 116 ? -8.412 3.495 11.902 1.00 87.06 116 TYR A N 1
ATOM 950 C CA . TYR A 1 116 ? -7.640 3.997 13.029 1.00 87.06 116 TYR A CA 1
ATOM 951 C C . TYR A 1 116 ? -7.953 3.203 14.303 1.00 87.06 116 TYR A C 1
ATOM 953 O O . TYR A 1 116 ? -9.118 3.068 14.684 1.00 87.06 116 TYR A O 1
ATOM 961 N N . ASN A 1 117 ? -6.910 2.688 14.960 1.00 85.19 117 ASN A N 1
ATOM 962 C CA . ASN A 1 117 ? -7.053 1.942 16.200 1.00 85.19 117 ASN A CA 1
ATOM 963 C C . ASN A 1 117 ? -6.794 2.857 17.402 1.00 85.19 117 ASN A C 1
ATOM 965 O O . ASN A 1 117 ? -5.653 3.148 17.761 1.00 85.19 117 ASN A O 1
ATOM 969 N N . LYS A 1 118 ? -7.871 3.264 18.078 1.00 78.12 118 LYS A N 1
ATOM 970 C CA . LYS A 1 118 ? -7.788 4.107 19.280 1.00 78.12 118 LYS A CA 1
ATOM 971 C C . LYS A 1 118 ? -7.064 3.411 20.444 1.00 78.12 118 LYS A C 1
ATOM 973 O O . LYS A 1 118 ? -6.530 4.097 21.313 1.00 78.12 118 LYS A O 1
ATOM 978 N N . ASN A 1 119 ? -7.031 2.077 20.485 1.00 77.25 119 ASN A N 1
ATOM 979 C CA . ASN A 1 119 ? -6.415 1.333 21.588 1.00 77.25 119 ASN A CA 1
ATOM 980 C C . ASN A 1 119 ? -4.885 1.404 21.548 1.00 77.25 119 ASN A C 1
ATOM 982 O O . ASN A 1 119 ? -4.261 1.602 22.590 1.00 77.25 119 ASN A O 1
ATOM 986 N N . SER A 1 120 ? -4.290 1.364 20.354 1.00 73.50 120 SER A N 1
ATOM 987 C CA . SER A 1 120 ? -2.836 1.458 20.174 1.00 73.50 120 SER A CA 1
ATOM 988 C C . SER A 1 120 ? -2.260 2.775 20.701 1.00 73.50 120 SER A C 1
ATOM 990 O O . SER A 1 120 ? -1.160 2.810 21.253 1.00 73.50 120 SER A O 1
ATOM 992 N N . ASP A 1 121 ? -3.004 3.873 20.576 1.00 74.88 121 ASP A N 1
ATOM 993 C CA . ASP A 1 121 ? -2.546 5.171 21.074 1.00 74.88 121 ASP A CA 1
ATOM 994 C C . ASP A 1 121 ? -2.666 5.290 22.602 1.00 74.88 121 ASP A C 1
ATOM 996 O O . ASP A 1 121 ? -1.794 5.885 23.241 1.00 74.88 121 ASP A O 1
ATOM 1000 N N . LYS A 1 122 ? -3.650 4.619 23.220 1.00 78.38 122 LYS A N 1
ATOM 1001 C CA . LYS A 1 122 ? -3.737 4.504 24.687 1.00 78.38 122 LYS A CA 1
ATOM 1002 C C . LYS A 1 122 ? -2.548 3.730 25.269 1.00 78.38 122 LYS A C 1
ATOM 1004 O O . LYS A 1 122 ? -1.999 4.134 26.293 1.00 78.38 122 LYS A O 1
ATOM 1009 N N . GLU A 1 123 ? -2.127 2.640 24.629 1.00 77.12 123 GLU A N 1
ATOM 1010 C CA . GLU A 1 123 ? -0.962 1.848 25.060 1.00 77.12 123 GLU A CA 1
ATOM 1011 C C . GLU A 1 123 ? 0.338 2.654 24.990 1.00 77.12 123 GLU A C 1
ATOM 1013 O O . GLU A 1 123 ? 1.113 2.670 25.949 1.00 77.12 123 GLU A O 1
ATOM 1018 N N . LYS A 1 124 ? 0.546 3.406 23.902 1.00 80.94 124 LYS A N 1
ATOM 1019 C CA . LYS A 1 124 ? 1.702 4.308 23.775 1.00 80.94 124 LYS A CA 1
ATOM 1020 C C . LYS A 1 124 ? 1.725 5.367 24.868 1.00 80.94 124 LYS A C 1
ATOM 1022 O O . LYS A 1 124 ? 2.792 5.662 25.405 1.00 80.94 124 LYS A O 1
ATOM 1027 N N . GLN A 1 125 ? 0.565 5.923 25.212 1.00 81.81 125 GLN A N 1
ATOM 1028 C CA . GLN A 1 125 ? 0.457 6.909 26.282 1.00 81.81 125 GLN A CA 1
ATO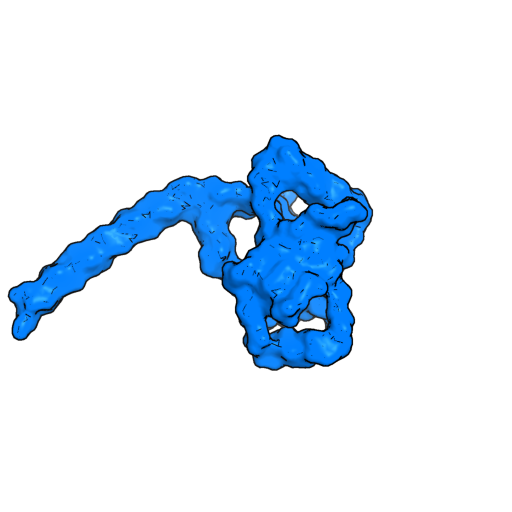M 1029 C C . GLN A 1 125 ? 0.825 6.308 27.646 1.00 81.81 125 GLN A C 1
ATOM 1031 O O . GLN A 1 125 ? 1.576 6.929 28.398 1.00 81.81 125 GLN A O 1
ATOM 1036 N N . LYS A 1 126 ? 0.358 5.087 27.950 1.00 85.50 126 LYS A N 1
ATOM 1037 C CA . LYS A 1 126 ? 0.740 4.362 29.175 1.00 85.50 126 LYS A CA 1
ATOM 1038 C C . LYS A 1 126 ? 2.248 4.110 29.228 1.00 85.50 126 LYS A C 1
ATOM 1040 O O . LYS A 1 126 ? 2.885 4.462 30.216 1.00 85.50 126 LYS A O 1
ATOM 1045 N N . TYR A 1 127 ? 2.824 3.579 28.148 1.00 85.62 127 TYR A N 1
ATOM 1046 C CA . TYR A 1 127 ? 4.260 3.304 28.063 1.00 85.62 127 TYR A CA 1
ATOM 1047 C C . TYR A 1 127 ? 5.107 4.567 28.259 1.00 85.62 127 TYR A C 1
ATOM 1049 O O . TYR A 1 127 ? 6.083 4.556 29.010 1.00 85.62 127 TYR A O 1
ATOM 1057 N N . ARG A 1 128 ? 4.716 5.675 27.617 1.00 86.75 128 ARG A N 1
ATOM 1058 C CA . ARG A 1 128 ? 5.421 6.956 27.729 1.00 86.75 128 ARG A CA 1
ATOM 1059 C C . ARG A 1 128 ? 5.438 7.465 29.172 1.00 86.75 128 ARG A C 1
ATOM 1061 O O . ARG A 1 128 ? 6.514 7.777 29.671 1.00 86.75 128 ARG A O 1
ATOM 1068 N N . ARG A 1 129 ? 4.291 7.429 29.861 1.00 87.56 129 ARG A N 1
ATOM 1069 C CA . ARG A 1 129 ? 4.190 7.799 31.284 1.00 87.56 129 ARG A CA 1
ATOM 1070 C C . ARG A 1 129 ? 5.083 6.931 32.174 1.00 87.56 129 ARG A C 1
ATOM 1072 O O . ARG A 1 129 ? 5.780 7.453 33.035 1.00 87.56 129 ARG A O 1
ATOM 1079 N N . SER A 1 130 ? 5.098 5.612 31.970 1.00 86.88 130 SER A N 1
ATOM 1080 C CA . SER A 1 130 ? 5.970 4.710 32.739 1.00 86.88 130 SER A CA 1
ATOM 1081 C C . SER A 1 130 ? 7.456 4.988 32.502 1.00 86.88 130 SER A C 1
ATOM 1083 O O . SER A 1 130 ? 8.258 4.881 33.427 1.00 86.88 130 SER A O 1
ATOM 1085 N N . LYS A 1 131 ? 7.837 5.354 31.273 1.00 90.38 131 LYS A N 1
ATOM 1086 C CA . LYS A 1 131 ? 9.221 5.690 30.926 1.00 90.38 131 LYS A CA 1
ATOM 1087 C C . LYS A 1 131 ? 9.664 7.017 31.544 1.00 90.38 131 LYS A C 1
ATOM 1089 O O . LYS A 1 131 ? 10.781 7.090 32.037 1.00 90.38 131 LYS A O 1
ATOM 1094 N N . GLU A 1 132 ? 8.802 8.031 31.530 1.00 88.75 132 GLU A N 1
ATOM 1095 C CA . GLU A 1 132 ? 9.056 9.333 32.167 1.00 88.75 132 GLU A CA 1
ATOM 1096 C C . GLU A 1 132 ? 9.274 9.170 33.680 1.00 88.75 132 GLU A C 1
ATOM 1098 O O . GLU A 1 132 ? 10.280 9.645 34.195 1.00 88.75 132 GLU A O 1
ATOM 1103 N N . LYS A 1 133 ? 8.434 8.379 34.364 1.00 86.94 133 LYS A N 1
ATOM 1104 C CA . LYS A 1 133 ? 8.615 8.065 35.796 1.00 86.94 133 LYS A CA 1
ATOM 1105 C C . LYS A 1 133 ? 9.952 7.386 36.111 1.00 86.94 133 LYS A C 1
ATOM 1107 O O . LYS A 1 133 ? 10.587 7.721 37.100 1.00 86.94 133 LYS A O 1
ATOM 1112 N N . ARG A 1 134 ? 10.383 6.434 35.275 1.00 80.62 134 ARG A N 1
ATOM 1113 C CA . ARG A 1 134 ? 11.682 5.753 35.439 1.00 80.62 134 ARG A CA 1
ATOM 1114 C C . ARG A 1 134 ? 12.866 6.700 35.252 1.00 80.62 134 ARG A C 1
ATOM 1116 O O . ARG A 1 134 ? 13.873 6.524 35.915 1.00 80.62 134 ARG A O 1
ATOM 1123 N N . LYS A 1 135 ? 12.752 7.668 34.338 1.00 84.19 135 LYS A N 1
ATOM 1124 C CA . LYS A 1 135 ? 13.804 8.664 34.111 1.00 84.19 135 LYS A CA 1
ATOM 1125 C C . LYS A 1 135 ? 13.947 9.623 35.287 1.00 84.19 135 LYS A C 1
ATOM 1127 O O . LYS A 1 135 ? 15.068 9.810 35.722 1.00 84.19 135 LYS A O 1
ATOM 1132 N N . ALA A 1 136 ? 12.833 10.152 35.799 1.00 82.38 136 ALA A N 1
ATOM 1133 C CA . ALA A 1 136 ? 12.844 11.020 36.978 1.00 82.38 136 ALA A CA 1
ATOM 1134 C C . ALA A 1 136 ? 13.514 10.316 38.167 1.00 82.38 136 ALA A C 1
ATOM 1136 O O . ALA A 1 136 ? 14.504 10.808 38.681 1.00 82.38 136 ALA A O 1
ATOM 1137 N N . CYS A 1 137 ? 13.084 9.080 38.455 1.00 74.69 137 CYS A N 1
ATOM 1138 C CA . CYS A 1 137 ? 13.692 8.248 39.494 1.00 74.69 137 CYS A CA 1
ATOM 1139 C C . CYS A 1 137 ? 15.217 8.123 39.331 1.00 74.69 137 CYS A C 1
ATOM 1141 O O . CYS A 1 137 ? 15.933 8.207 40.310 1.00 74.69 137 CYS A O 1
ATOM 1143 N N . ASN A 1 138 ? 15.729 7.954 38.107 1.00 73.81 138 ASN A N 1
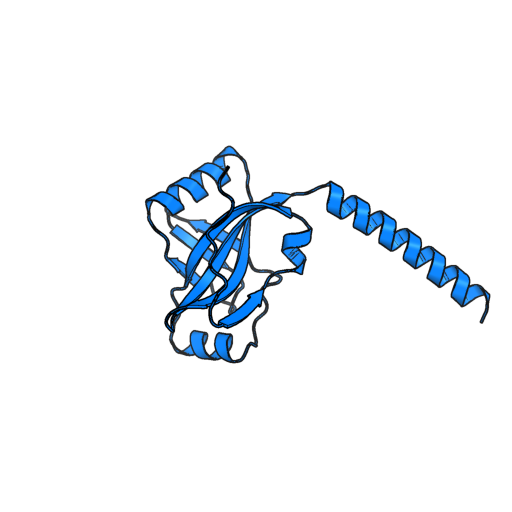ATOM 1144 C CA . ASN A 1 138 ? 17.169 7.809 37.874 1.00 73.81 138 ASN A CA 1
ATOM 1145 C C . ASN A 1 138 ? 17.964 9.121 38.011 1.00 73.81 138 ASN A C 1
ATOM 1147 O O . ASN A 1 138 ? 19.152 9.049 38.300 1.00 73.81 138 ASN A O 1
ATOM 1151 N N . GLU A 1 139 ? 17.354 10.284 37.761 1.00 70.06 139 GLU A N 1
ATOM 1152 C CA . GLU A 1 139 ? 18.014 11.591 37.925 1.00 70.06 139 GLU A CA 1
ATOM 1153 C C . GLU A 1 139 ? 18.058 12.028 39.394 1.00 70.06 139 GLU A C 1
ATOM 1155 O O . GLU A 1 139 ? 19.003 12.695 39.791 1.00 70.06 139 GLU A O 1
ATOM 1160 N N . ASP A 1 140 ? 17.113 11.569 40.218 1.00 66.06 140 ASP A N 1
ATOM 1161 C CA . ASP A 1 140 ? 17.096 11.835 41.662 1.00 66.06 140 ASP A CA 1
ATOM 1162 C C . ASP A 1 140 ? 18.209 11.080 42.441 1.00 66.06 140 ASP A C 1
ATOM 1164 O O . ASP A 1 140 ? 18.436 11.360 43.618 1.00 66.06 140 ASP A O 1
ATOM 1168 N N . PHE A 1 141 ? 18.901 10.117 41.809 1.00 59.97 141 PHE A N 1
ATOM 1169 C CA . PHE A 1 141 ? 19.975 9.300 42.410 1.00 59.97 141 PHE A CA 1
ATOM 1170 C C . PHE A 1 141 ? 21.388 9.596 41.865 1.00 59.97 141 PHE A C 1
ATOM 1172 O O . PHE A 1 141 ? 22.313 8.840 42.176 1.00 59.97 141 PHE A O 1
ATOM 1179 N N . SER A 1 142 ? 21.573 10.643 41.051 1.00 51.66 142 SER A N 1
ATOM 1180 C CA . SER A 1 142 ? 22.881 11.057 40.510 1.00 51.66 142 SER A CA 1
ATOM 1181 C C . SER A 1 142 ? 23.291 12.439 40.993 1.00 51.66 142 SER A C 1
ATOM 1183 O O . SER A 1 142 ? 24.520 12.669 40.965 1.00 51.66 142 SER A O 1
#

pLDDT: mean 83.46, std 12.55, range [29.0, 94.5]